Protein AF-A0A9E2KLP4-F1 (afdb_monomer_lite)

Foldseek 3Di:
DALCVLVVLCVVLVHDLCRLCVQLVHHSVVNVCRNVRVDPQDPSNVVSSVVVSVCSLPDPDPVSVVVCVVPPPPPDPPPD

InterPro domains:
  IPR001387 Cro/C1-type, helix-turn-helix domain [PS50943] (6-46)
  IPR001387 Cro/C1-type, helix-turn-helix domain [cd00093] (3-42)
  IPR010982 Lambda repressor-like, DNA-binding domain superfamily [G3DSA:1.10.260.40] (1-71)
  IPR010982 Lambda repressor-like, DNA-binding domain superfamily [SSF47413] (3-54)

pLDDT: mean 91.38, std 12.05, range [48.16, 98.5]

Structure (mmCIF, N/CA/C/O backbone):
data_AF-A0A9E2KLP4-F1
#
_entry.id   AF-A0A9E2KLP4-F1
#
loop_
_atom_site.group_PDB
_atom_site.id
_atom_site.type_symbol
_atom_site.label_atom_id
_atom_site.label_alt_id
_atom_site.label_comp_id
_atom_site.label_asym_id
_atom_site.label_entity_id
_atom_site.label_seq_id
_atom_site.pdbx_PDB_ins_code
_atom_site.Cartn_x
_atom_site.Cartn_y
_atom_site.Cartn_z
_atom_site.occupancy
_atom_site.B_iso_or_equiv
_atom_site.auth_seq_id
_atom_site.auth_comp_id
_atom_site.auth_asym_id
_atom_site.auth_atom_id
_atom_site.pdbx_PDB_model_num
ATOM 1 N N . MET A 1 1 ? -4.362 10.378 3.766 1.00 94.06 1 MET A N 1
ATOM 2 C CA . MET A 1 1 ? -5.041 10.029 2.484 1.00 94.06 1 MET A CA 1
ATOM 3 C C . MET A 1 1 ? -6.395 9.346 2.711 1.00 94.06 1 MET A C 1
ATOM 5 O O . MET A 1 1 ? -6.625 8.848 3.806 1.00 94.06 1 MET A O 1
ATOM 9 N N . ASP A 1 2 ? -7.273 9.266 1.700 1.00 96.69 2 ASP A N 1
ATOM 10 C CA . ASP A 1 2 ? -8.502 8.451 1.777 1.00 96.69 2 ASP A CA 1
ATOM 11 C C . ASP A 1 2 ? -8.264 6.978 1.369 1.00 96.69 2 ASP A C 1
ATOM 13 O O . ASP A 1 2 ? -7.253 6.633 0.747 1.00 96.69 2 ASP A O 1
ATOM 17 N N . GLY A 1 3 ? -9.201 6.086 1.710 1.00 98.12 3 GLY A N 1
ATOM 18 C CA . GLY A 1 3 ? -9.088 4.652 1.423 1.00 98.12 3 GLY A CA 1
ATOM 19 C C . GLY A 1 3 ? -9.101 4.314 -0.071 1.00 98.12 3 GLY A C 1
ATOM 20 O O . GLY A 1 3 ? -8.475 3.342 -0.499 1.00 98.12 3 GLY A O 1
ATOM 21 N N . LYS A 1 4 ? -9.749 5.142 -0.901 1.00 97.94 4 LYS A N 1
ATOM 22 C CA . LYS A 1 4 ? -9.745 4.979 -2.365 1.00 97.94 4 LYS A CA 1
ATOM 23 C C . LYS A 1 4 ? -8.359 5.246 -2.949 1.00 97.94 4 LYS A C 1
ATOM 25 O O . LYS A 1 4 ? -7.909 4.498 -3.816 1.00 97.94 4 LYS A O 1
ATOM 30 N N . THR A 1 5 ? -7.678 6.283 -2.472 1.00 98.06 5 THR A N 1
ATOM 31 C CA . THR A 1 5 ? -6.301 6.613 -2.853 1.00 98.06 5 THR A CA 1
ATOM 32 C C . THR A 1 5 ? -5.344 5.529 -2.378 1.00 98.06 5 THR A C 1
ATOM 34 O O . THR A 1 5 ? -4.539 5.049 -3.172 1.00 98.06 5 THR A O 1
ATOM 37 N N . PHE A 1 6 ? -5.499 5.058 -1.137 1.00 98.38 6 PHE A N 1
ATOM 38 C CA . PHE A 1 6 ? -4.735 3.930 -0.598 1.00 98.38 6 PHE A CA 1
ATOM 39 C C . PHE A 1 6 ? -4.833 2.687 -1.501 1.00 98.38 6 PHE A C 1
ATOM 41 O O . PHE A 1 6 ? -3.818 2.123 -1.915 1.00 98.38 6 PHE A O 1
ATOM 48 N N . LYS A 1 7 ? -6.059 2.325 -1.907 1.00 98.44 7 LYS A N 1
ATOM 49 C CA . LYS A 1 7 ? -6.316 1.224 -2.847 1.00 98.44 7 LYS A CA 1
ATOM 50 C C . LYS A 1 7 ? -5.630 1.432 -4.199 1.00 98.44 7 LYS A C 1
ATOM 52 O O . LYS A 1 7 ? -5.048 0.497 -4.744 1.00 98.44 7 LYS A O 1
ATOM 57 N N . ARG A 1 8 ? -5.697 2.644 -4.759 1.00 97.50 8 ARG A N 1
ATOM 58 C CA . ARG A 1 8 ? -5.062 2.967 -6.049 1.00 97.50 8 ARG A CA 1
ATOM 59 C C . ARG A 1 8 ? -3.547 2.821 -5.986 1.00 97.50 8 ARG A C 1
ATOM 61 O O . ARG A 1 8 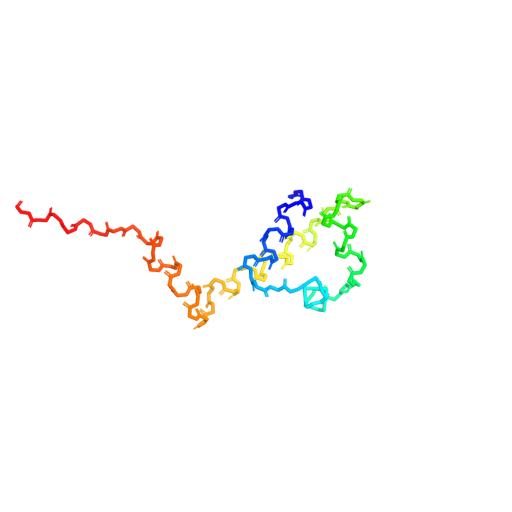? -2.976 2.264 -6.913 1.00 97.50 8 ARG A O 1
ATOM 68 N N . ILE A 1 9 ? -2.916 3.258 -4.896 1.00 97.06 9 ILE A N 1
ATOM 69 C CA . ILE A 1 9 ? -1.469 3.102 -4.701 1.00 97.06 9 ILE A CA 1
ATOM 70 C C . ILE A 1 9 ? -1.098 1.618 -4.645 1.00 97.06 9 ILE A C 1
ATOM 72 O O . ILE A 1 9 ? -0.178 1.196 -5.340 1.00 97.06 9 ILE A O 1
ATOM 76 N N . ARG A 1 10 ? -1.850 0.806 -3.888 1.00 97.19 10 ARG A N 1
ATOM 77 C CA . ARG A 1 10 ? -1.652 -0.650 -3.868 1.00 97.19 10 ARG A CA 1
ATOM 78 C C . ARG A 1 10 ? -1.712 -1.251 -5.273 1.00 97.19 10 ARG A C 1
ATOM 80 O O . ARG A 1 10 ? -0.829 -2.012 -5.652 1.00 97.19 10 ARG A O 1
ATOM 87 N N . MET A 1 11 ? -2.754 -0.904 -6.029 1.00 96.25 11 MET A N 1
ATOM 88 C CA . MET A 1 11 ? -2.951 -1.404 -7.390 1.00 96.25 11 MET A CA 1
ATOM 89 C C . MET A 1 11 ? -1.843 -0.943 -8.342 1.00 96.25 11 MET A C 1
ATOM 91 O O . MET A 1 11 ? -1.408 -1.727 -9.175 1.00 96.25 11 MET A O 1
ATOM 95 N N . ALA A 1 12 ? -1.358 0.292 -8.200 1.00 92.06 12 ALA A N 1
ATOM 96 C CA . ALA A 1 12 ? -0.244 0.813 -8.991 1.00 92.06 12 ALA A CA 1
ATOM 97 C C . ALA A 1 12 ? 1.072 0.063 -8.724 1.00 92.06 12 ALA A C 1
ATOM 99 O O . ALA A 1 12 ? 1.901 -0.047 -9.618 1.00 92.06 12 ALA A O 1
ATOM 100 N N . MET A 1 13 ? 1.245 -0.490 -7.521 1.00 93.25 13 MET A N 1
ATOM 101 C CA . MET A 1 13 ? 2.360 -1.385 -7.194 1.00 93.25 13 MET A CA 1
ATOM 102 C C . MET A 1 13 ? 2.132 -2.839 -7.642 1.00 93.25 13 MET A C 1
ATOM 104 O O . MET A 1 13 ? 2.960 -3.693 -7.345 1.00 93.25 13 MET A O 1
ATOM 108 N N . GLY A 1 14 ? 1.010 -3.146 -8.302 1.00 92.69 14 GLY A N 1
ATOM 109 C CA . GLY A 1 14 ? 0.690 -4.498 -8.763 1.00 92.69 14 GLY A CA 1
ATOM 110 C C . GLY A 1 14 ? 0.337 -5.488 -7.648 1.00 92.69 14 GLY A C 1
ATOM 111 O O . GLY A 1 14 ? 0.314 -6.685 -7.898 1.00 92.69 14 GLY A O 1
ATOM 112 N N . LEU A 1 15 ? 0.055 -5.015 -6.429 1.00 95.50 15 LEU A N 1
ATOM 113 C CA . LEU A 1 15 ? -0.189 -5.885 -5.276 1.00 95.50 15 LEU A CA 1
ATOM 114 C C . LEU A 1 15 ? -1.672 -6.220 -5.114 1.00 95.50 15 LEU A C 1
ATOM 116 O O . LEU A 1 15 ? -2.547 -5.349 -5.194 1.00 95.50 15 LEU A O 1
ATOM 120 N N . THR A 1 16 ? -1.964 -7.466 -4.770 1.00 97.50 16 THR A N 1
ATOM 121 C CA . THR A 1 16 ? -3.244 -7.881 -4.192 1.00 97.50 16 THR A CA 1
ATOM 122 C C . THR A 1 16 ? -3.408 -7.332 -2.770 1.00 97.50 16 THR A C 1
ATOM 124 O O . THR A 1 16 ? -2.459 -6.867 -2.133 1.00 97.50 16 THR A O 1
ATOM 127 N N . GLY A 1 17 ? -4.645 -7.342 -2.260 1.00 97.62 17 GLY A N 1
ATOM 128 C CA . GLY A 1 17 ? -4.935 -6.877 -0.898 1.00 97.62 17 GLY A CA 1
ATOM 129 C C . GLY A 1 17 ? -4.186 -7.673 0.174 1.00 97.62 17 GLY A C 1
ATOM 130 O O . GLY A 1 17 ? -3.699 -7.078 1.133 1.00 97.62 17 GLY A O 1
ATOM 131 N N . ASP A 1 18 ? -4.059 -8.986 -0.023 1.00 98.06 18 ASP A N 1
ATOM 132 C CA . ASP A 1 18 ? -3.407 -9.888 0.927 1.00 98.06 18 ASP A CA 1
ATOM 133 C C . ASP A 1 18 ? -1.881 -9.735 0.902 1.00 98.06 18 ASP A C 1
ATOM 135 O O . ASP A 1 18 ? -1.272 -9.628 1.964 1.00 98.06 18 ASP A O 1
ATOM 139 N N . GLU A 1 19 ? -1.266 -9.584 -0.277 1.00 97.75 19 GLU A N 1
ATOM 140 C CA . GLU A 1 19 ? 0.174 -9.292 -0.386 1.00 97.75 19 GLU A CA 1
ATOM 141 C C . GLU A 1 19 ? 0.540 -7.964 0.287 1.00 97.75 19 GLU A C 1
ATOM 143 O O . GLU A 1 19 ? 1.564 -7.858 0.964 1.00 97.75 19 GLU A O 1
ATOM 148 N N . LEU A 1 20 ? -0.296 -6.926 0.134 1.00 97.62 20 LEU A N 1
ATOM 149 C CA . LEU A 1 20 ? -0.067 -5.673 0.852 1.00 97.62 20 LEU A CA 1
ATOM 150 C C . LEU A 1 20 ? -0.207 -5.868 2.365 1.00 97.62 20 LEU A C 1
ATOM 152 O O . LEU A 1 20 ? 0.588 -5.317 3.127 1.00 97.62 20 LEU A O 1
ATOM 156 N N . ALA A 1 21 ? -1.213 -6.627 2.801 1.00 97.62 21 ALA A N 1
ATOM 157 C CA . ALA A 1 21 ? -1.454 -6.888 4.213 1.00 97.62 21 ALA A CA 1
ATOM 158 C C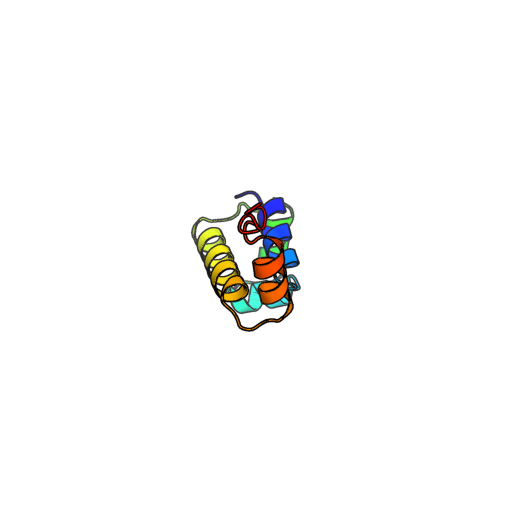 . ALA A 1 21 ? -0.258 -7.595 4.866 1.00 97.62 21 ALA A C 1
ATOM 160 O O . ALA A 1 21 ? 0.195 -7.166 5.930 1.00 97.62 21 ALA A O 1
ATOM 161 N N . GLU A 1 22 ? 0.305 -8.596 4.185 1.00 97.69 22 GLU A N 1
ATOM 162 C CA . GLU A 1 22 ? 1.520 -9.296 4.600 1.00 97.69 22 GLU A CA 1
ATOM 163 C C . GLU A 1 22 ? 2.705 -8.331 4.733 1.00 97.69 22 GLU A C 1
ATOM 165 O O . GLU A 1 22 ? 3.292 -8.225 5.812 1.00 97.69 22 GLU A O 1
ATOM 170 N N . ARG A 1 23 ? 2.991 -7.533 3.691 1.00 95.50 23 ARG A N 1
ATOM 171 C CA . ARG A 1 23 ? 4.077 -6.529 3.707 1.00 95.50 23 ARG A CA 1
ATOM 172 C C . ARG A 1 23 ? 3.915 -5.475 4.801 1.00 95.50 23 ARG A C 1
ATOM 174 O O . ARG A 1 23 ? 4.894 -4.884 5.252 1.00 95.50 23 ARG A O 1
ATOM 181 N N . MET A 1 24 ? 2.681 -5.189 5.202 1.00 95.31 24 MET A N 1
ATOM 182 C CA . MET A 1 24 ? 2.369 -4.203 6.234 1.00 95.31 24 MET A CA 1
ATOM 183 C C . MET A 1 24 ? 2.258 -4.793 7.638 1.00 95.31 24 MET A C 1
ATOM 185 O O . MET A 1 24 ? 2.139 -4.015 8.595 1.00 95.31 24 MET A O 1
ATOM 189 N N . HIS A 1 25 ? 2.330 -6.121 7.767 1.00 95.62 25 HIS A N 1
ATOM 190 C CA . HIS A 1 25 ? 2.091 -6.870 8.999 1.00 95.62 25 HIS A CA 1
ATOM 191 C C . HIS A 1 25 ? 0.720 -6.553 9.619 1.00 95.62 25 HIS A C 1
ATOM 193 O O . HIS A 1 25 ? 0.605 -6.225 10.800 1.00 95.62 25 HIS A O 1
ATOM 199 N N . VAL A 1 26 ? -0.330 -6.604 8.796 1.00 96.44 26 VAL A N 1
ATOM 200 C CA . VAL A 1 26 ? -1.735 -6.425 9.197 1.00 96.44 26 VAL A CA 1
ATOM 201 C C . VAL A 1 26 ? -2.606 -7.507 8.554 1.00 96.44 26 VAL A C 1
ATOM 203 O O . VAL A 1 26 ? -2.152 -8.247 7.690 1.00 96.44 26 VAL A O 1
ATOM 206 N N . SER A 1 27 ? -3.876 -7.618 8.950 1.00 98.00 27 SER A N 1
ATOM 207 C CA . SER A 1 27 ? -4.787 -8.581 8.318 1.00 98.00 27 SER A CA 1
ATOM 208 C C . SER A 1 27 ? -5.333 -8.073 6.978 1.00 98.00 27 SER A C 1
ATOM 210 O O . SER A 1 27 ? -5.612 -6.882 6.818 1.00 98.00 27 SER A O 1
ATOM 212 N N . GLY A 1 28 ? -5.584 -8.984 6.030 1.00 97.88 28 GLY A N 1
ATOM 213 C CA . GLY A 1 28 ? -6.230 -8.649 4.751 1.00 97.88 28 GLY A CA 1
ATOM 214 C C . GLY A 1 28 ? -7.609 -8.004 4.937 1.00 97.88 28 GLY A C 1
ATOM 215 O O . GLY A 1 28 ? -7.956 -7.029 4.269 1.00 97.88 28 GLY A O 1
ATOM 216 N N . ASN A 1 29 ? -8.373 -8.453 5.942 1.00 98.25 29 ASN A N 1
ATOM 217 C CA . ASN A 1 29 ? -9.642 -7.817 6.299 1.00 98.25 29 ASN A CA 1
ATOM 218 C C . ASN A 1 29 ? -9.456 -6.361 6.758 1.00 98.25 29 ASN A C 1
ATOM 220 O O . ASN A 1 29 ? -10.270 -5.502 6.423 1.00 98.25 29 ASN A O 1
ATOM 224 N N . TYR A 1 30 ? -8.382 -6.054 7.493 1.00 97.88 30 TYR A N 1
ATOM 225 C CA . TYR A 1 30 ? -8.085 -4.679 7.889 1.00 97.88 30 TYR A CA 1
ATOM 226 C C . TYR A 1 30 ? -7.817 -3.789 6.670 1.00 97.88 30 TYR A C 1
ATOM 228 O O . TYR A 1 30 ? -8.438 -2.731 6.559 1.00 97.88 30 TYR A O 1
ATOM 236 N N . ILE A 1 31 ? -7.000 -4.252 5.715 1.00 98.25 31 ILE A N 1
ATOM 237 C CA . ILE A 1 31 ? -6.786 -3.552 4.436 1.00 98.25 31 ILE A CA 1
ATOM 238 C C . ILE A 1 31 ? -8.119 -3.333 3.714 1.00 98.25 31 ILE A C 1
ATOM 240 O O . ILE A 1 31 ? -8.429 -2.210 3.324 1.00 98.25 31 ILE A O 1
ATOM 244 N N . ARG A 1 32 ? -8.975 -4.357 3.614 1.00 98.12 32 ARG A N 1
ATOM 245 C CA . ARG A 1 32 ? -10.294 -4.236 2.971 1.00 98.12 32 ARG A CA 1
ATOM 246 C C . ARG A 1 32 ? -11.184 -3.177 3.630 1.00 98.12 32 ARG A C 1
ATOM 248 O O . ARG A 1 32 ? -11.868 -2.426 2.930 1.00 98.12 32 ARG A O 1
ATOM 255 N N . LEU A 1 33 ? -11.214 -3.117 4.961 1.00 98.50 33 LEU A N 1
ATOM 256 C CA . LEU A 1 33 ? -11.993 -2.111 5.690 1.00 98.50 33 LEU A CA 1
ATOM 257 C C . LEU A 1 33 ? -11.468 -0.696 5.431 1.00 98.50 33 LEU A C 1
ATOM 259 O O . LEU A 1 33 ? -12.270 0.213 5.224 1.00 98.50 33 LEU A O 1
ATOM 263 N N . VAL A 1 34 ? -10.147 -0.525 5.389 1.00 98.31 34 VAL A N 1
ATOM 264 C CA . VAL A 1 34 ? -9.508 0.752 5.051 1.00 98.31 34 VAL A CA 1
ATOM 265 C C . VAL A 1 34 ? -9.849 1.169 3.619 1.00 98.31 34 VAL A C 1
ATOM 267 O O . VAL A 1 34 ? -10.349 2.267 3.393 1.00 98.31 34 VAL A O 1
ATOM 270 N N . GLU A 1 35 ? -9.681 0.276 2.645 1.00 98.00 35 GLU A N 1
ATOM 271 C CA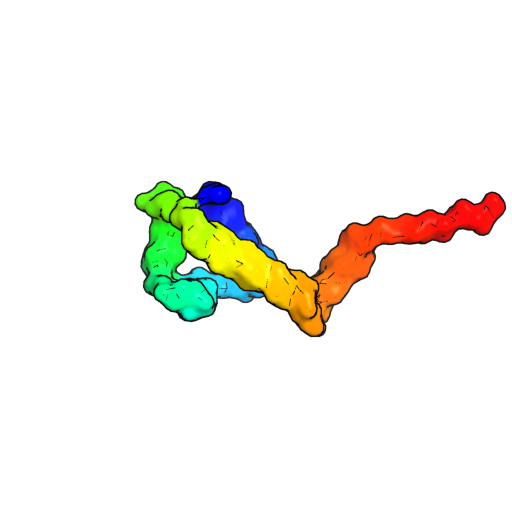 . GLU A 1 35 ? -9.920 0.569 1.223 1.00 98.00 35 GLU A CA 1
ATOM 272 C C . GLU A 1 35 ? -11.379 0.885 0.885 1.00 98.00 35 GLU A C 1
ATOM 274 O O . GLU A 1 35 ? -11.670 1.557 -0.106 1.00 98.00 35 GLU A O 1
ATOM 279 N N . THR A 1 36 ? -12.309 0.392 1.702 1.00 97.81 36 THR A N 1
ATOM 280 C CA . THR A 1 36 ? -13.746 0.665 1.572 1.00 97.81 36 THR A CA 1
ATOM 281 C C . THR A 1 36 ? -14.209 1.849 2.425 1.00 97.81 36 THR A C 1
ATOM 283 O O . THR A 1 36 ? -15.411 2.078 2.524 1.00 97.81 36 THR A O 1
ATOM 286 N N . ASN A 1 37 ? -13.278 2.606 3.026 1.00 96.50 37 ASN A N 1
ATOM 287 C CA . ASN A 1 37 ? -13.530 3.712 3.960 1.00 96.50 37 ASN A CA 1
ATOM 288 C C . ASN A 1 37 ? -14.360 3.321 5.199 1.00 96.50 37 ASN A C 1
ATOM 290 O O . ASN A 1 37 ? -14.862 4.187 5.909 1.00 96.50 37 ASN A O 1
ATOM 294 N N . LYS A 1 38 ? -14.493 2.021 5.492 1.00 97.88 38 LYS A N 1
ATOM 295 C CA . LYS A 1 38 ? -15.118 1.525 6.729 1.00 97.88 38 LYS A CA 1
ATOM 296 C C . LYS A 1 38 ? -14.211 1.717 7.945 1.00 97.88 38 LYS A C 1
ATOM 298 O O . LYS A 1 38 ? -14.687 1.680 9.075 1.00 97.88 38 LYS A O 1
ATOM 303 N N . LYS A 1 39 ? -12.909 1.902 7.718 1.00 97.69 39 LYS A N 1
ATOM 304 C CA . LYS A 1 39 ? -11.934 2.388 8.697 1.00 97.69 39 LYS A CA 1
ATOM 305 C C . LYS A 1 39 ? -11.080 3.490 8.063 1.00 97.69 39 LYS A C 1
ATOM 307 O O . LYS A 1 39 ? -10.819 3.411 6.862 1.00 97.69 39 LYS A O 1
ATOM 312 N N . PRO A 1 40 ? -10.643 4.500 8.832 1.00 97.81 40 PRO A N 1
ATOM 313 C CA . PRO A 1 40 ? -9.731 5.512 8.317 1.00 97.81 40 PRO A CA 1
ATOM 314 C C . PRO A 1 40 ? -8.349 4.910 8.035 1.00 97.81 40 PRO A C 1
ATOM 316 O O . PRO A 1 40 ? -7.933 3.941 8.677 1.00 97.81 40 PRO A O 1
ATOM 319 N N . VAL A 1 41 ? -7.620 5.517 7.099 1.00 97.94 41 VAL A N 1
ATOM 320 C CA . VAL A 1 41 ? -6.185 5.264 6.934 1.00 97.94 41 VAL A CA 1
ATOM 321 C C . VAL A 1 41 ? -5.475 5.944 8.105 1.00 97.94 41 VAL A C 1
ATOM 323 O O . VAL A 1 41 ? -5.574 7.158 8.256 1.00 97.94 41 VAL A O 1
ATOM 326 N N . SER A 1 42 ? -4.795 5.177 8.959 1.00 97.38 42 SER A N 1
ATOM 327 C CA . SER A 1 42 ? -3.982 5.761 10.030 1.00 97.38 42 SER A CA 1
ATOM 328 C C . SER A 1 42 ? -2.685 6.347 9.474 1.00 97.38 42 SER A C 1
ATOM 330 O O . SER A 1 42 ? -2.178 5.876 8.455 1.00 97.38 42 SER A O 1
ATOM 332 N N . GLU A 1 43 ? -2.097 7.310 10.182 1.00 97.38 43 GLU A N 1
ATOM 333 C CA . GLU A 1 43 ? -0.817 7.926 9.798 1.00 97.38 43 GLU A CA 1
ATOM 334 C C . GLU A 1 43 ? 0.296 6.888 9.603 1.00 97.38 43 GLU A C 1
ATOM 336 O O . GLU A 1 43 ? 1.046 6.943 8.632 1.00 97.38 43 GLU A O 1
ATOM 341 N N . LEU A 1 44 ? 0.363 5.875 10.476 1.00 96.44 44 LEU A N 1
ATOM 342 C CA . LEU A 1 44 ? 1.327 4.781 10.345 1.00 96.44 44 LEU A CA 1
ATOM 343 C C . LEU A 1 44 ? 1.107 3.963 9.064 1.00 96.44 44 LEU A C 1
ATOM 345 O O . LEU A 1 44 ? 2.069 3.546 8.421 1.00 96.44 44 LEU A O 1
ATOM 349 N N . LEU A 1 45 ? -0.149 3.702 8.694 1.00 97.12 45 LEU A N 1
ATOM 350 C CA . LEU A 1 45 ? -0.470 2.937 7.492 1.00 97.12 45 LEU A CA 1
ATOM 351 C C . LEU A 1 45 ? -0.174 3.751 6.222 1.00 97.12 45 LEU A C 1
ATOM 353 O O . LEU A 1 45 ? 0.353 3.211 5.250 1.00 97.12 45 LEU A O 1
ATOM 357 N N . GLU A 1 46 ? -0.453 5.053 6.263 1.00 97.75 46 GLU A N 1
ATOM 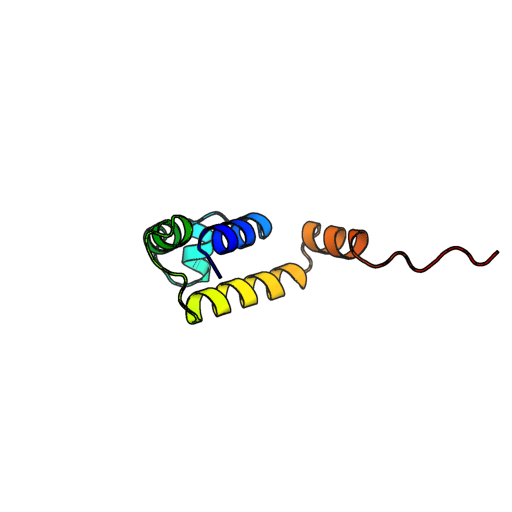358 C CA . GLU A 1 46 ? -0.082 6.024 5.231 1.00 97.75 46 GLU A CA 1
ATOM 359 C C . GLU A 1 46 ? 1.439 6.111 5.053 1.00 97.75 46 GLU A C 1
ATOM 361 O O . GLU A 1 46 ? 1.937 6.021 3.930 1.00 97.75 46 GLU A O 1
ATOM 366 N N . TYR A 1 47 ? 2.198 6.178 6.147 1.00 97.38 47 TYR A N 1
ATOM 367 C CA . TYR A 1 47 ? 3.657 6.120 6.097 1.00 97.38 47 TYR A CA 1
ATOM 368 C C . TYR A 1 47 ? 4.152 4.812 5.462 1.00 97.38 47 TYR A C 1
ATOM 370 O O . TYR A 1 47 ? 4.959 4.844 4.532 1.00 97.38 47 TYR A O 1
ATOM 378 N N . LYS A 1 48 ? 3.628 3.661 5.909 1.00 96.88 48 LYS A N 1
ATOM 379 C CA . LYS A 1 48 ? 4.013 2.340 5.389 1.00 96.88 48 LYS A CA 1
ATOM 380 C C . LYS A 1 48 ? 3.748 2.203 3.889 1.00 96.88 48 LYS A C 1
ATOM 382 O O . LYS A 1 48 ? 4.612 1.698 3.176 1.00 96.88 48 LYS A O 1
ATOM 387 N N . ILE A 1 49 ? 2.585 2.638 3.391 1.00 97.25 49 ILE A N 1
ATOM 388 C CA . ILE A 1 49 ? 2.275 2.499 1.958 1.00 97.25 49 ILE A CA 1
ATOM 389 C C . ILE A 1 49 ? 3.148 3.418 1.105 1.00 97.25 49 ILE A C 1
ATOM 391 O O . ILE A 1 49 ? 3.573 3.030 0.020 1.00 97.25 49 ILE A O 1
ATOM 395 N N . MET A 1 50 ? 3.466 4.607 1.616 1.00 97.31 50 MET A N 1
ATOM 396 C CA . MET A 1 50 ? 4.353 5.544 0.934 1.00 97.31 50 MET A CA 1
ATOM 397 C C . MET A 1 50 ? 5.798 5.047 0.899 1.00 97.31 50 MET A C 1
ATOM 399 O O . MET A 1 50 ? 6.467 5.208 -0.120 1.00 97.31 50 MET A O 1
ATOM 403 N N . ASP A 1 51 ? 6.281 4.406 1.965 1.00 96.06 51 ASP A N 1
ATOM 404 C CA . ASP A 1 51 ? 7.593 3.752 1.961 1.00 96.06 51 ASP A CA 1
ATOM 405 C C . ASP A 1 51 ? 7.655 2.615 0.927 1.00 96.06 51 ASP A C 1
ATOM 407 O O . ASP A 1 51 ? 8.579 2.566 0.114 1.00 96.06 51 ASP A O 1
ATOM 411 N N . GLN A 1 52 ? 6.626 1.760 0.873 1.00 94.81 52 GLN A N 1
ATOM 412 C CA . GLN A 1 52 ? 6.524 0.700 -0.140 1.00 94.81 52 GLN A CA 1
ATOM 413 C C . GLN A 1 52 ? 6.528 1.264 -1.565 1.00 94.81 52 GLN A C 1
ATOM 415 O O . GLN A 1 52 ? 7.272 0.771 -2.413 1.00 94.81 52 GLN A O 1
ATOM 420 N N . LEU A 1 53 ? 5.769 2.335 -1.819 1.00 94.62 53 LEU A N 1
ATOM 421 C CA . LEU A 1 53 ? 5.734 2.983 -3.129 1.00 94.62 53 LEU A CA 1
ATOM 422 C C . LEU A 1 53 ? 7.106 3.548 -3.522 1.00 94.62 53 LEU A C 1
ATOM 424 O O . LEU A 1 53 ? 7.548 3.351 -4.650 1.00 94.62 53 LEU A O 1
ATOM 428 N N . ARG A 1 54 ? 7.812 4.214 -2.598 1.00 94.12 54 ARG A N 1
ATOM 429 C CA . ARG A 1 54 ? 9.164 4.743 -2.854 1.00 94.12 54 ARG A CA 1
ATOM 430 C C . ARG A 1 54 ? 10.159 3.633 -3.174 1.00 94.12 54 ARG A C 1
ATOM 432 O O . ARG A 1 54 ? 10.972 3.797 -4.082 1.00 94.12 54 ARG A O 1
ATOM 439 N N . ARG A 1 55 ? 10.093 2.506 -2.458 1.00 92.81 55 ARG A N 1
ATOM 440 C CA . ARG A 1 55 ? 10.921 1.324 -2.741 1.00 92.81 55 ARG A CA 1
ATOM 441 C C . ARG A 1 55 ? 10.603 0.737 -4.113 1.00 92.81 55 ARG A C 1
ATOM 443 O O . ARG A 1 55 ? 11.530 0.446 -4.855 1.00 92.81 55 ARG A O 1
ATOM 450 N N . ALA A 1 56 ? 9.321 0.620 -4.462 1.00 91.75 56 ALA A N 1
ATOM 451 C CA . ALA A 1 56 ? 8.883 0.106 -5.757 1.00 91.75 56 ALA A CA 1
ATOM 452 C C . ALA A 1 56 ? 9.365 0.998 -6.913 1.00 91.75 56 ALA A C 1
ATOM 454 O O . ALA A 1 56 ? 10.011 0.509 -7.836 1.00 91.75 56 ALA A O 1
ATOM 455 N N . ILE A 1 57 ? 9.172 2.318 -6.806 1.00 91.81 57 ILE A N 1
ATOM 456 C CA . ILE A 1 57 ? 9.658 3.290 -7.796 1.00 91.81 57 ILE A CA 1
ATOM 457 C C . ILE A 1 57 ? 11.174 3.178 -7.977 1.00 91.81 57 ILE A C 1
ATOM 459 O O . ILE A 1 57 ? 11.657 3.254 -9.101 1.00 91.81 57 ILE A O 1
ATOM 463 N N . ASN A 1 58 ? 11.936 2.994 -6.900 1.00 91.19 58 ASN A N 1
ATOM 464 C CA . ASN A 1 58 ? 13.399 2.898 -6.943 1.00 91.19 58 ASN A CA 1
ATOM 465 C C . ASN A 1 58 ? 13.944 1.484 -7.169 1.00 91.19 58 ASN A C 1
ATOM 467 O O . ASN A 1 58 ? 15.156 1.297 -7.105 1.00 91.19 58 ASN A O 1
ATOM 471 N N . SER A 1 59 ? 13.078 0.511 -7.436 1.00 91.00 59 SER A N 1
ATOM 472 C CA . SER A 1 59 ? 13.491 -0.855 -7.738 1.00 91.00 59 SER A CA 1
ATOM 473 C C . SER A 1 59 ? 13.969 -1.008 -9.186 1.00 91.00 59 SER A C 1
ATOM 475 O O . SER A 1 59 ? 13.785 -0.124 -10.025 1.00 91.00 59 SER A O 1
ATOM 477 N N . ASP A 1 60 ? 14.558 -2.168 -9.478 1.00 91.38 60 ASP A N 1
ATOM 478 C CA . ASP A 1 60 ? 14.952 -2.570 -10.829 1.00 91.38 60 ASP A CA 1
ATOM 479 C C . ASP A 1 60 ? 13.799 -3.110 -11.688 1.00 91.38 60 ASP A C 1
ATOM 481 O O . ASP A 1 60 ? 14.039 -3.558 -12.813 1.00 91.38 60 ASP A O 1
ATOM 485 N N . ASP A 1 61 ? 12.569 -3.054 -11.172 1.00 89.56 61 ASP A N 1
ATOM 486 C CA . ASP A 1 61 ? 11.371 -3.531 -11.850 1.00 89.56 61 ASP A CA 1
ATOM 487 C C . ASP A 1 61 ? 11.184 -2.824 -13.214 1.00 89.56 61 ASP A C 1
ATOM 489 O O . ASP A 1 61 ? 11.162 -1.585 -13.277 1.00 89.56 61 ASP A O 1
ATOM 493 N N . PRO A 1 62 ? 11.044 -3.586 -14.319 1.00 90.31 62 PRO A N 1
ATOM 494 C CA . PRO A 1 62 ? 10.913 -3.026 -15.661 1.00 90.31 62 PRO A CA 1
ATOM 495 C C . PRO A 1 62 ? 9.751 -2.041 -15.829 1.00 90.31 62 PRO A C 1
ATOM 497 O O . PRO A 1 62 ? 9.889 -1.071 -16.574 1.00 90.31 62 PRO A O 1
ATOM 500 N N . LEU A 1 63 ? 8.624 -2.244 -15.134 1.00 86.56 63 LEU A N 1
ATOM 501 C CA . LEU A 1 63 ? 7.477 -1.338 -15.210 1.00 86.56 63 LEU A CA 1
ATOM 502 C C . LEU A 1 63 ? 7.841 0.037 -14.648 1.00 86.56 63 LEU A C 1
ATOM 504 O O . LEU A 1 63 ? 7.554 1.062 -15.265 1.00 86.56 63 LEU A O 1
ATOM 508 N N . PHE A 1 64 ? 8.493 0.069 -13.486 1.00 89.38 64 PHE A N 1
ATOM 509 C CA . PHE A 1 64 ? 8.890 1.326 -12.854 1.00 89.38 64 PHE A CA 1
ATOM 510 C C . PHE A 1 64 ? 10.023 2.025 -13.609 1.00 89.38 64 PHE A C 1
ATOM 512 O O . PHE A 1 64 ? 10.035 3.256 -13.660 1.00 89.38 64 PHE A O 1
ATOM 519 N N . LYS A 1 65 ? 10.924 1.272 -14.255 1.00 90.19 65 LYS A N 1
ATOM 520 C CA . LYS A 1 65 ? 11.912 1.829 -15.196 1.00 90.19 65 LYS A CA 1
ATOM 521 C C . LYS A 1 65 ? 11.236 2.512 -16.384 1.00 90.19 65 LYS A C 1
ATOM 523 O O . LYS A 1 65 ? 11.473 3.696 -16.607 1.00 90.19 65 LYS A O 1
ATOM 528 N N . LEU A 1 66 ? 10.319 1.817 -17.057 1.00 89.69 66 LEU A N 1
ATOM 529 C CA . LEU A 1 66 ? 9.558 2.371 -18.178 1.00 89.69 66 LEU A CA 1
ATOM 530 C C . LEU A 1 66 ? 8.770 3.626 -17.773 1.00 89.69 66 LEU A C 1
ATOM 532 O O . LEU A 1 66 ? 8.787 4.630 -18.478 1.00 89.69 66 LEU A O 1
ATOM 536 N N . LEU A 1 67 ? 8.096 3.604 -16.619 1.00 87.94 67 LEU A N 1
ATOM 537 C CA . LEU A 1 67 ? 7.357 4.767 -16.121 1.00 87.94 67 LEU A CA 1
ATOM 538 C C . LEU A 1 67 ? 8.276 5.967 -15.863 1.00 87.94 67 LEU A C 1
ATOM 540 O O . LEU A 1 67 ? 7.902 7.093 -16.180 1.00 87.94 67 LEU A O 1
ATOM 544 N N . LYS A 1 68 ? 9.477 5.746 -15.314 1.00 88.62 68 LYS A N 1
ATOM 545 C CA . LYS A 1 68 ? 10.469 6.813 -15.125 1.00 88.62 68 LYS A CA 1
ATOM 546 C C . LYS A 1 68 ? 10.921 7.405 -16.453 1.00 88.62 68 LYS A C 1
ATOM 548 O O . LYS A 1 68 ? 11.015 8.622 -16.552 1.00 88.62 68 LYS A O 1
ATOM 553 N N . GLU A 1 69 ? 11.174 6.574 -17.457 1.00 89.88 69 GLU A N 1
ATOM 554 C CA . GLU A 1 69 ? 11.556 7.024 -18.799 1.00 89.88 69 GLU A CA 1
ATOM 555 C C . GLU A 1 69 ? 10.435 7.837 -19.462 1.00 89.88 69 GLU A C 1
ATOM 557 O O . GLU A 1 69 ? 10.682 8.938 -19.946 1.00 89.88 69 GLU A O 1
ATOM 562 N N . LEU A 1 70 ? 9.190 7.350 -19.413 1.00 88.44 70 LEU A N 1
ATOM 563 C CA . LEU A 1 70 ? 8.025 8.016 -20.013 1.00 88.44 70 LEU A CA 1
ATOM 564 C C . LEU A 1 70 ? 7.667 9.351 -19.347 1.00 88.44 70 LEU A C 1
ATOM 566 O O . LEU A 1 70 ? 7.156 10.252 -20.010 1.00 88.44 70 LEU A O 1
ATOM 570 N N . LEU A 1 71 ? 7.876 9.459 -18.032 1.00 86.69 71 LEU A N 1
ATOM 571 C CA . LEU A 1 71 ? 7.532 10.644 -17.240 1.00 86.69 71 LEU A CA 1
ATOM 572 C C . LEU A 1 71 ? 8.707 11.612 -17.064 1.00 86.69 71 LEU A C 1
ATOM 574 O O . LEU A 1 71 ? 8.514 12.711 -16.540 1.00 86.69 71 LEU A O 1
ATOM 578 N N . SER A 1 72 ? 9.914 11.219 -17.477 1.00 84.00 72 SER A N 1
ATOM 579 C CA . SER A 1 72 ? 11.058 12.124 -17.493 1.00 84.00 72 SER A CA 1
ATOM 580 C C . SER A 1 72 ? 10.777 13.255 -18.483 1.00 84.00 72 SER A C 1
ATOM 582 O O . SER A 1 72 ? 10.330 12.981 -19.600 1.00 84.00 72 SER A O 1
ATOM 584 N N . PRO A 1 73 ? 11.009 14.528 -18.110 1.00 80.75 73 PRO A N 1
ATOM 585 C CA . PRO A 1 73 ? 10.865 15.632 -19.044 1.00 80.75 73 PRO A CA 1
ATOM 586 C C . PRO A 1 73 ? 11.708 15.330 -20.281 1.00 80.75 73 PRO A C 1
ATOM 588 O O . PRO A 1 73 ? 12.905 15.077 -20.150 1.00 80.75 73 PRO A O 1
ATOM 591 N N . GLN A 1 74 ? 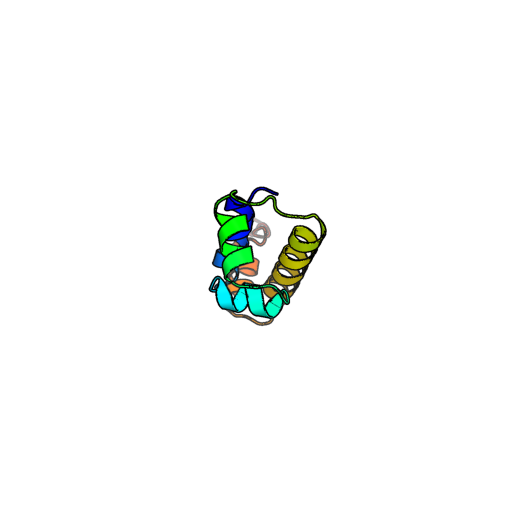11.092 15.343 -21.464 1.00 69.81 74 GLN A N 1
ATOM 592 C CA . GLN A 1 74 ? 11.835 15.253 -22.716 1.00 69.81 74 GLN A CA 1
ATOM 593 C C . GLN A 1 74 ? 12.812 16.430 -22.732 1.00 69.81 74 GLN A C 1
ATOM 595 O O . GLN A 1 74 ? 12.390 17.579 -22.874 1.00 69.81 74 GLN A O 1
ATOM 600 N N . SER A 1 75 ? 14.105 16.175 -22.508 1.00 58.09 75 SER A N 1
ATOM 601 C CA . SER A 1 75 ? 15.127 17.196 -22.714 1.00 58.09 75 SER A CA 1
ATOM 602 C C . SER A 1 75 ? 14.973 17.683 -24.143 1.00 58.09 75 SER A C 1
ATOM 604 O O . SER A 1 75 ? 15.018 16.882 -25.072 1.00 58.09 75 SER A O 1
ATOM 606 N N . SER A 1 76 ? 14.721 18.980 -24.288 1.00 54.44 76 SER A N 1
ATOM 607 C CA . SER A 1 76 ? 14.447 19.675 -25.536 1.00 54.44 76 SER A CA 1
ATOM 608 C C . SER A 1 76 ? 15.488 19.341 -26.606 1.00 54.44 76 SER A C 1
ATOM 610 O O . SER A 1 76 ? 16.484 20.041 -26.768 1.00 54.44 76 SER A O 1
ATOM 612 N N . ALA A 1 77 ? 15.232 18.288 -27.378 1.00 51.69 77 ALA A N 1
ATOM 613 C CA . ALA A 1 77 ? 15.828 18.058 -28.680 1.00 51.69 77 ALA A CA 1
ATOM 614 C C . ALA A 1 77 ? 15.143 19.012 -29.666 1.00 51.69 77 ALA A C 1
ATOM 616 O O . ALA A 1 77 ? 14.340 18.611 -30.494 1.00 51.69 77 ALA A O 1
ATOM 617 N N . ASN A 1 78 ? 15.402 20.303 -29.483 1.00 51.72 78 ASN 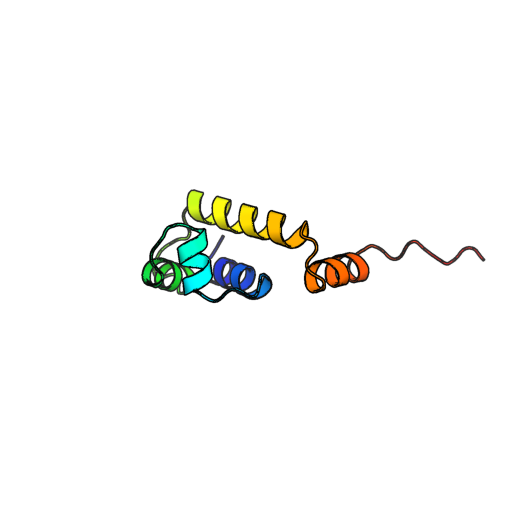A N 1
ATOM 618 C CA . ASN A 1 78 ? 15.201 21.360 -30.465 1.00 51.72 78 ASN A CA 1
ATOM 619 C C . ASN A 1 78 ? 16.340 22.359 -30.243 1.00 51.72 78 ASN A C 1
ATOM 621 O O . ASN A 1 78 ? 16.148 23.461 -29.736 1.00 51.72 78 ASN A O 1
ATOM 625 N N . GLN A 1 79 ? 17.554 21.910 -30.555 1.00 50.97 79 GLN A N 1
ATOM 626 C CA . GLN A 1 79 ? 18.618 22.801 -30.998 1.00 50.97 79 GLN A CA 1
ATOM 627 C C . GLN A 1 79 ? 18.596 22.734 -32.526 1.00 50.97 79 GLN A C 1
ATOM 629 O O . GLN A 1 79 ? 19.153 21.811 -33.116 1.00 50.97 79 GLN A O 1
ATOM 634 N N . PHE A 1 80 ? 17.865 23.668 -33.128 1.00 48.16 80 PHE A N 1
ATOM 635 C CA . PHE A 1 80 ? 18.042 24.091 -34.513 1.00 48.16 80 PHE A CA 1
ATOM 636 C C . PHE A 1 80 ? 18.512 25.541 -34.484 1.00 48.16 80 PHE A C 1
ATOM 638 O O . PHE A 1 80 ? 17.989 26.293 -33.626 1.00 48.16 80 PHE A O 1
#

Sequence (80 aa):
MDGKTFKRIRMAMGLTGDELAERMHVSGNYIRLVETNKKPVSELLEYKIMDQLRRAINSDDPLFKLLKELLSPQSSANQF

Secondary structure (DSSP, 8-state):
--HHHHHHHHHHTT--HHHHHHHHTS-HHHHHHHHTTSSPPPHHHHHHHHHHHHHHHTS--HHHHHHHHHHS--------

Organism: NCBI:txid2838450

Radius of gyration: 15.99 Å; chains: 1; bounding box: 34×34×45 Å